Protein AF-A0A179F0E4-F1 (afdb_monomer_lite)

Radius of gyration: 24.93 Å; chains: 1; bounding box: 58×52×78 Å

Structure (mmCIF, N/CA/C/O backbone):
data_AF-A0A179F0E4-F1
#
_entry.id   AF-A0A179F0E4-F1
#
loop_
_atom_site.group_PDB
_atom_site.id
_atom_site.type_symbol
_atom_site.label_atom_id
_atom_site.label_alt_id
_atom_site.label_comp_id
_atom_site.label_asym_id
_atom_site.label_entity_id
_atom_site.label_seq_id
_atom_site.pdbx_PDB_ins_code
_atom_site.Cartn_x
_atom_site.Cartn_y
_atom_site.Cartn_z
_atom_site.occupancy
_atom_site.B_iso_or_equiv
_atom_site.auth_seq_id
_atom_site.auth_comp_id
_atom_site.auth_asym_id
_atom_site.auth_atom_id
_atom_site.pdbx_PDB_model_num
ATOM 1 N N . MET A 1 1 ? 28.247 -13.395 -16.215 1.00 53.03 1 MET A N 1
ATOM 2 C CA . MET A 1 1 ? 28.031 -12.910 -17.596 1.00 53.03 1 MET A CA 1
ATOM 3 C C . MET A 1 1 ? 27.231 -13.988 -18.311 1.00 53.03 1 MET A C 1
ATOM 5 O O . MET A 1 1 ? 27.657 -15.135 -18.261 1.00 53.03 1 MET A O 1
ATOM 9 N N . PHE A 1 2 ? 26.038 -13.678 -18.819 1.00 62.47 2 PHE A N 1
ATOM 10 C CA . PHE A 1 2 ? 25.098 -14.686 -19.331 1.00 62.47 2 PHE A CA 1
ATOM 11 C C . PHE A 1 2 ? 25.670 -15.437 -20.545 1.00 62.47 2 PHE A C 1
ATOM 13 O O . PHE A 1 2 ? 26.379 -14.847 -21.359 1.00 62.47 2 PHE A O 1
ATOM 20 N N . SER A 1 3 ? 25.398 -16.742 -20.649 1.00 71.81 3 SER A N 1
ATOM 21 C CA . SER A 1 3 ? 25.855 -17.576 -21.765 1.00 71.81 3 SER A CA 1
ATOM 22 C C . SER A 1 3 ? 25.121 -17.222 -23.063 1.00 71.81 3 SER A C 1
ATOM 24 O O . SER A 1 3 ? 23.974 -16.777 -23.048 1.00 71.81 3 SER A O 1
ATOM 26 N N . SER A 1 4 ? 25.743 -17.502 -24.212 1.00 65.31 4 SER A N 1
ATOM 27 C CA . SER A 1 4 ? 25.150 -17.327 -25.553 1.00 65.31 4 SER A CA 1
ATOM 28 C C . SER A 1 4 ? 23.879 -18.159 -25.803 1.00 65.31 4 SER A C 1
ATOM 30 O O . SER A 1 4 ? 23.193 -17.978 -26.809 1.00 65.31 4 SER A O 1
ATOM 32 N N . SER A 1 5 ? 23.552 -19.069 -24.885 1.00 71.19 5 SER A N 1
ATOM 33 C CA . SER A 1 5 ? 22.352 -19.901 -24.879 1.00 71.19 5 SER A CA 1
ATOM 34 C C . SER A 1 5 ? 21.179 -19.302 -24.097 1.00 71.19 5 SER A C 1
ATOM 36 O O . SER A 1 5 ? 20.129 -19.940 -24.035 1.00 71.19 5 SER A O 1
ATOM 38 N N . PHE A 1 6 ? 21.318 -18.108 -23.509 1.00 76.69 6 PHE A N 1
ATOM 39 C CA . PHE A 1 6 ? 20.242 -17.464 -22.757 1.00 76.69 6 PHE A CA 1
ATOM 40 C C . PHE A 1 6 ? 19.082 -17.092 -23.697 1.00 76.69 6 PHE A C 1
ATOM 42 O O . PHE A 1 6 ? 19.147 -16.134 -24.468 1.00 76.69 6 PHE A O 1
ATOM 49 N N . VAL A 1 7 ? 18.039 -17.924 -23.680 1.00 69.88 7 VAL A N 1
ATOM 50 C CA . VAL A 1 7 ? 16.895 -17.865 -24.603 1.00 69.88 7 VAL A CA 1
ATOM 51 C C . VAL A 1 7 ? 16.162 -16.531 -24.488 1.00 69.88 7 VAL A C 1
ATOM 53 O O . VAL A 1 7 ? 15.863 -15.914 -25.507 1.00 69.88 7 VAL A O 1
ATOM 56 N N . GLU A 1 8 ? 15.960 -16.058 -23.262 1.00 66.88 8 GLU A N 1
ATOM 57 C CA . GLU A 1 8 ? 15.261 -14.808 -22.967 1.00 66.88 8 GLU A CA 1
ATOM 58 C C . GLU A 1 8 ? 16.031 -13.590 -23.501 1.00 66.88 8 GLU A C 1
ATOM 60 O O . GLU A 1 8 ? 15.468 -12.767 -24.215 1.00 66.88 8 GLU A O 1
ATOM 65 N N . GLY A 1 9 ? 17.356 -13.539 -23.319 1.00 64.88 9 GLY A N 1
ATOM 66 C CA . GLY A 1 9 ? 18.194 -12.473 -23.887 1.00 64.88 9 GLY A CA 1
ATOM 67 C C . GLY A 1 9 ? 18.219 -12.444 -25.419 1.00 64.88 9 GLY A C 1
ATOM 68 O O . GLY A 1 9 ? 18.391 -11.377 -26.006 1.00 64.88 9 GLY A O 1
ATOM 69 N N . ARG A 1 10 ? 18.007 -13.588 -26.086 1.00 65.94 10 ARG A N 1
ATOM 70 C CA . ARG A 1 10 ? 17.861 -13.638 -27.552 1.00 65.94 10 ARG A CA 1
ATOM 71 C C . ARG A 1 10 ? 16.488 -13.168 -28.015 1.00 65.94 10 ARG A C 1
ATOM 73 O O . ARG A 1 10 ? 16.413 -12.515 -29.047 1.00 65.94 10 ARG A O 1
ATOM 80 N N . ALA A 1 11 ? 15.428 -13.440 -27.254 1.00 64.38 11 ALA A N 1
ATOM 81 C CA . ALA A 1 11 ? 14.092 -12.941 -27.572 1.00 64.38 11 ALA A CA 1
ATOM 82 C C . ALA A 1 11 ? 14.041 -11.401 -27.588 1.00 64.38 11 ALA A C 1
ATOM 84 O O . ALA A 1 11 ? 13.392 -10.836 -28.461 1.00 64.38 11 ALA A O 1
ATOM 85 N N . VAL A 1 12 ? 14.804 -10.736 -26.709 1.00 63.03 12 VAL A N 1
ATOM 86 C CA . VAL A 1 12 ? 14.961 -9.263 -26.671 1.00 63.03 12 VAL A CA 1
ATOM 87 C C . VAL A 1 12 ? 15.837 -8.719 -27.815 1.00 63.03 12 VAL A C 1
ATOM 89 O O . VAL A 1 12 ? 15.758 -7.543 -28.170 1.00 63.03 12 VAL A O 1
ATOM 92 N N . ALA A 1 13 ? 16.697 -9.557 -28.399 1.00 62.59 13 ALA A N 1
ATOM 93 C CA . ALA A 1 13 ? 17.579 -9.182 -29.506 1.00 62.59 13 ALA A CA 1
ATOM 94 C C . ALA A 1 13 ? 16.939 -9.381 -30.892 1.00 62.59 13 ALA A C 1
ATOM 96 O O . ALA A 1 13 ? 17.498 -8.920 -31.889 1.00 62.59 13 ALA A O 1
ATOM 97 N N . ASN A 1 14 ? 15.797 -10.071 -30.964 1.00 65.62 14 ASN A N 1
ATOM 98 C CA . ASN A 1 14 ? 15.135 -10.368 -32.224 1.00 65.62 14 ASN A CA 1
ATOM 99 C C . ASN A 1 14 ? 14.444 -9.122 -32.784 1.00 65.62 14 ASN A C 1
ATOM 101 O O . ASN A 1 14 ? 13.762 -8.382 -32.074 1.00 65.62 14 ASN A O 1
ATOM 105 N N . LYS A 1 15 ? 14.640 -8.906 -34.082 1.00 67.56 15 LYS A N 1
ATOM 106 C CA . LYS A 1 15 ? 13.884 -7.930 -34.858 1.00 67.56 15 LYS A CA 1
ATOM 107 C C . LYS A 1 15 ? 12.597 -8.579 -35.369 1.00 67.56 15 LYS A C 1
ATOM 109 O O . LYS A 1 15 ? 12.579 -9.796 -35.558 1.00 67.56 15 LYS A O 1
ATOM 114 N N . ASP A 1 16 ? 11.536 -7.804 -35.529 1.00 72.19 16 ASP A N 1
ATOM 115 C CA . ASP A 1 16 ? 10.331 -8.257 -36.222 1.00 72.19 16 ASP A CA 1
ATOM 116 C C . ASP A 1 16 ? 10.569 -8.384 -37.740 1.00 72.19 16 ASP A C 1
ATOM 118 O O . ASP A 1 16 ? 11.682 -8.181 -38.237 1.00 72.19 16 ASP A O 1
ATOM 122 N N . GLU A 1 17 ? 9.531 -8.795 -38.472 1.00 70.06 17 GLU A N 1
ATOM 123 C CA . GLU A 1 17 ? 9.583 -9.022 -39.924 1.00 70.06 17 GLU A CA 1
ATOM 124 C C . GLU A 1 17 ? 9.906 -7.740 -40.716 1.00 70.06 17 GLU A C 1
ATOM 126 O O . GLU A 1 17 ? 10.468 -7.829 -41.809 1.00 70.06 17 GLU A O 1
ATOM 131 N N . ASP A 1 18 ? 9.652 -6.568 -40.125 1.00 76.69 18 ASP A N 1
ATOM 132 C CA . ASP A 1 18 ? 9.929 -5.243 -40.689 1.00 76.69 18 ASP A CA 1
ATOM 133 C C . ASP A 1 18 ? 11.327 -4.709 -40.306 1.00 76.69 18 ASP A C 1
ATOM 135 O O . ASP A 1 18 ? 11.784 -3.681 -40.814 1.00 76.69 18 ASP A O 1
ATOM 139 N N . GLY A 1 19 ? 12.072 -5.441 -39.467 1.00 70.94 19 GLY A N 1
ATOM 140 C CA . GLY A 1 19 ? 13.426 -5.090 -39.037 1.00 70.94 19 GLY A CA 1
ATOM 141 C C . GLY A 1 19 ? 13.490 -4.184 -37.803 1.00 70.94 19 GLY A C 1
ATOM 142 O O . GLY A 1 19 ? 14.601 -3.773 -37.418 1.00 70.94 19 GLY A O 1
ATOM 143 N N . ASP A 1 20 ? 12.348 -3.926 -37.168 1.00 73.50 20 ASP A N 1
ATOM 144 C CA . ASP A 1 20 ? 12.202 -3.153 -35.944 1.00 73.50 20 ASP A CA 1
ATOM 145 C C . ASP A 1 20 ? 12.443 -4.011 -34.703 1.00 73.50 20 ASP A C 1
ATOM 147 O O . ASP A 1 20 ? 12.408 -5.241 -34.711 1.00 73.50 20 ASP A O 1
ATOM 151 N N . ARG A 1 21 ? 12.819 -3.354 -33.604 1.00 67.12 21 ARG A N 1
ATOM 152 C CA . ARG A 1 21 ? 13.198 -4.043 -32.369 1.00 67.12 21 ARG A CA 1
ATOM 153 C C . ARG A 1 21 ? 11.939 -4.609 -31.713 1.00 67.12 21 ARG A C 1
ATOM 155 O O . ARG A 1 21 ? 11.106 -3.840 -31.242 1.00 67.12 21 ARG A O 1
ATOM 162 N N . LYS A 1 22 ? 11.832 -5.936 -31.604 1.00 70.62 22 LYS A N 1
ATOM 163 C CA . LYS A 1 22 ? 10.725 -6.555 -30.876 1.00 70.62 22 LYS A CA 1
ATOM 164 C C . LYS A 1 22 ? 10.916 -6.320 -29.379 1.00 70.62 22 LYS A C 1
ATOM 166 O O . LYS A 1 22 ? 11.842 -6.856 -28.770 1.00 70.62 22 LYS A O 1
ATOM 171 N N . TYR A 1 23 ? 10.056 -5.500 -28.784 1.00 71.12 23 TYR A N 1
ATOM 172 C CA . TYR A 1 23 ? 10.041 -5.318 -27.338 1.00 71.12 23 TYR A CA 1
ATOM 173 C C . TYR A 1 23 ? 9.451 -6.574 -26.685 1.00 71.12 23 TYR A C 1
ATOM 175 O O . TYR A 1 23 ? 8.405 -7.051 -27.131 1.00 71.12 23 TYR A O 1
ATOM 183 N N . PRO A 1 24 ? 10.109 -7.152 -25.667 1.00 73.44 24 PRO A N 1
ATOM 184 C CA . PRO A 1 24 ? 9.507 -8.228 -24.898 1.00 73.44 24 PRO A CA 1
ATOM 185 C C . PRO A 1 24 ? 8.256 -7.691 -24.199 1.00 73.44 24 PRO A C 1
ATOM 187 O O . PRO A 1 24 ? 8.328 -6.732 -23.433 1.00 73.44 24 PRO A O 1
ATOM 190 N N . GLU A 1 25 ? 7.115 -8.309 -24.477 1.00 79.88 25 GLU A N 1
ATOM 191 C CA . GLU A 1 25 ? 5.863 -8.018 -23.793 1.00 79.88 25 GLU A CA 1
ATOM 192 C C . GLU A 1 25 ? 5.696 -9.013 -22.646 1.00 79.88 25 GLU A C 1
ATOM 194 O O . GLU A 1 25 ? 5.729 -10.229 -22.850 1.00 79.88 25 GLU A O 1
ATOM 199 N N . VAL A 1 26 ? 5.554 -8.492 -21.429 1.00 82.81 26 VAL A N 1
ATOM 200 C CA . VAL A 1 26 ? 5.259 -9.287 -20.237 1.00 82.81 26 VAL A CA 1
ATOM 201 C C . VAL A 1 26 ? 3.844 -8.944 -19.814 1.00 82.81 26 VAL A C 1
ATOM 203 O O . VAL A 1 26 ? 3.559 -7.807 -19.447 1.00 82.81 26 VAL A O 1
ATOM 206 N N . SER A 1 27 ? 2.954 -9.928 -19.894 1.00 86.50 27 SER A N 1
ATOM 207 C CA . SER A 1 27 ? 1.560 -9.755 -19.510 1.00 86.50 27 SER A CA 1
ATOM 208 C C . SER A 1 27 ? 1.372 -10.068 -18.028 1.00 86.50 27 SER A C 1
ATOM 210 O O . SER A 1 27 ? 1.731 -11.155 -17.575 1.00 86.50 27 SER A O 1
ATOM 212 N N . LEU A 1 28 ? 0.806 -9.117 -17.287 1.00 87.31 28 LEU A N 1
ATOM 213 C CA . LEU A 1 28 ? 0.571 -9.204 -15.847 1.00 87.31 28 LEU A CA 1
ATOM 214 C C . LEU A 1 28 ? -0.940 -9.239 -15.575 1.00 87.31 28 LEU A C 1
ATOM 216 O O . LEU A 1 28 ? -1.546 -8.239 -15.216 1.00 87.31 28 LEU A O 1
ATOM 220 N N . GLN A 1 29 ? -1.563 -10.393 -15.820 1.00 86.50 29 GLN A N 1
ATOM 221 C CA . GLN A 1 29 ? -3.030 -10.551 -15.829 1.00 86.50 29 GLN A CA 1
ATOM 222 C C . GLN A 1 29 ? -3.703 -10.342 -14.464 1.00 86.50 29 GLN A C 1
ATOM 224 O O . GLN A 1 29 ? -4.897 -10.079 -14.402 1.00 86.50 29 GLN A O 1
ATOM 229 N N . GLU A 1 30 ? -2.947 -10.497 -13.381 1.00 87.69 30 GLU A N 1
ATOM 230 C CA . GLU A 1 30 ? -3.449 -10.429 -12.004 1.00 87.69 30 GLU A CA 1
ATOM 231 C C . GLU A 1 30 ? -3.163 -9.079 -11.339 1.00 87.69 30 GLU A C 1
ATOM 233 O O . GLU A 1 30 ? -3.471 -8.907 -10.161 1.00 87.69 30 GLU A O 1
ATOM 238 N N . ASP A 1 31 ? -2.509 -8.155 -12.048 1.00 93.62 31 ASP A N 1
ATOM 239 C CA . ASP A 1 31 ? -2.122 -6.878 -11.470 1.00 93.62 31 ASP A CA 1
ATOM 240 C C . ASP A 1 31 ? -3.131 -5.778 -11.751 1.00 93.62 31 ASP A C 1
ATOM 242 O O . ASP A 1 31 ? -3.666 -5.672 -12.857 1.00 93.62 31 ASP A O 1
ATOM 246 N N . ASP A 1 32 ? -3.326 -4.912 -10.759 1.00 95.44 32 ASP A N 1
ATOM 247 C CA . ASP A 1 32 ? -4.070 -3.684 -10.957 1.00 95.44 32 ASP A CA 1
ATOM 248 C C . ASP A 1 32 ? -3.239 -2.702 -11.814 1.00 95.44 32 ASP A C 1
ATOM 250 O O . ASP A 1 32 ? -2.111 -2.342 -11.442 1.00 95.44 32 ASP A O 1
ATOM 254 N N . PRO A 1 33 ? -3.752 -2.271 -12.982 1.00 94.81 33 PRO A N 1
ATOM 255 C CA . PRO A 1 33 ? -2.992 -1.434 -13.902 1.00 94.81 33 PRO A CA 1
ATOM 256 C C . PRO A 1 33 ? -2.696 -0.044 -13.328 1.00 94.81 33 PRO A C 1
ATOM 258 O O . PRO A 1 33 ? -1.631 0.507 -13.613 1.00 94.81 33 PRO A O 1
ATOM 261 N N . GLU A 1 34 ? -3.591 0.514 -12.508 1.00 95.50 34 GLU A N 1
ATOM 262 C CA . GLU A 1 34 ? -3.418 1.840 -11.908 1.00 95.50 34 GLU A CA 1
ATOM 263 C C . GLU A 1 34 ? -2.342 1.803 -10.816 1.00 95.50 34 GLU A C 1
ATOM 265 O O . GLU A 1 34 ? -1.428 2.633 -10.799 1.00 95.50 34 GLU A O 1
ATOM 270 N N . ALA A 1 35 ? -2.362 0.786 -9.956 1.00 95.62 35 ALA A N 1
ATOM 271 C CA . ALA A 1 35 ? -1.330 0.583 -8.950 1.00 95.62 35 ALA A CA 1
ATOM 272 C C . ALA A 1 35 ? 0.048 0.352 -9.581 1.00 95.62 35 ALA A C 1
ATOM 274 O O . ALA A 1 35 ? 1.042 0.937 -9.135 1.00 95.62 35 ALA A O 1
ATOM 275 N N . MET A 1 36 ? 0.123 -0.446 -10.650 1.00 96.06 36 MET A N 1
ATOM 276 C CA . MET A 1 36 ? 1.373 -0.653 -11.382 1.00 96.06 36 MET A CA 1
ATOM 277 C C . MET A 1 36 ? 1.864 0.629 -12.060 1.00 96.06 36 MET A C 1
ATOM 279 O O . MET A 1 36 ? 3.067 0.903 -12.030 1.00 96.06 36 MET A O 1
ATOM 283 N N . GLU A 1 37 ? 0.970 1.457 -12.604 1.00 95.31 37 GLU A N 1
ATOM 284 C CA . GLU A 1 37 ? 1.332 2.774 -13.131 1.00 95.31 37 GLU A CA 1
ATOM 285 C C . GLU A 1 37 ? 1.920 3.675 -12.037 1.00 95.31 37 GLU A C 1
ATOM 287 O O . GLU A 1 37 ? 2.969 4.291 -12.256 1.00 95.31 37 GLU A O 1
ATOM 292 N N . ILE A 1 38 ? 1.315 3.715 -10.846 1.00 95.44 38 ILE A N 1
ATOM 293 C CA . ILE A 1 38 ? 1.816 4.482 -9.697 1.00 95.44 38 ILE A CA 1
ATOM 294 C C . ILE A 1 38 ? 3.209 3.990 -9.291 1.00 95.44 38 ILE A C 1
ATOM 296 O O . ILE A 1 38 ? 4.143 4.792 -9.198 1.00 95.44 38 ILE A O 1
ATOM 300 N N . ILE A 1 39 ? 3.373 2.679 -9.087 1.00 95.62 39 ILE A N 1
ATOM 301 C CA . ILE A 1 39 ? 4.645 2.069 -8.675 1.00 95.62 39 ILE A CA 1
ATOM 302 C C . ILE A 1 39 ? 5.736 2.390 -9.695 1.00 95.62 39 ILE A C 1
ATOM 304 O O . ILE A 1 39 ? 6.784 2.933 -9.337 1.00 95.62 39 ILE A O 1
ATOM 308 N N . LEU A 1 40 ? 5.491 2.110 -10.976 1.00 95.19 40 LEU A N 1
ATOM 309 C CA . LEU A 1 40 ? 6.463 2.361 -12.036 1.00 95.19 40 LEU A CA 1
ATOM 310 C C . LEU A 1 40 ? 6.763 3.853 -12.180 1.00 95.19 40 LEU A C 1
ATOM 312 O O . LEU A 1 40 ? 7.920 4.220 -12.387 1.00 95.19 40 LEU A O 1
ATOM 316 N N . SER A 1 41 ? 5.765 4.719 -12.021 1.00 95.06 41 SER A N 1
ATOM 317 C CA . SER A 1 41 ? 5.957 6.168 -12.045 1.00 95.06 41 SER A CA 1
ATOM 318 C C . SER A 1 41 ? 6.868 6.637 -10.913 1.00 95.06 41 SER A C 1
ATOM 320 O O . SER A 1 41 ? 7.795 7.409 -11.162 1.00 95.06 41 SER A O 1
ATOM 322 N N . ILE A 1 42 ? 6.662 6.148 -9.687 1.00 93.50 42 ILE A N 1
ATOM 323 C CA . ILE A 1 42 ? 7.513 6.482 -8.538 1.00 93.50 42 ILE A CA 1
ATOM 324 C C . ILE A 1 42 ? 8.943 5.986 -8.773 1.00 93.50 42 ILE A C 1
ATOM 326 O O . ILE A 1 42 ? 9.886 6.759 -8.605 1.00 93.50 42 ILE A O 1
ATOM 330 N N . LEU A 1 43 ? 9.109 4.736 -9.221 1.00 94.00 43 LEU A N 1
ATOM 331 C CA . LEU A 1 43 ? 10.423 4.139 -9.491 1.00 94.00 43 LEU A CA 1
ATOM 332 C C . LEU A 1 43 ? 11.201 4.882 -10.589 1.00 94.00 43 LEU A C 1
ATOM 334 O O . LEU A 1 43 ? 12.426 4.967 -10.524 1.00 94.00 43 LEU A O 1
ATOM 338 N N . HIS A 1 44 ? 10.503 5.456 -11.570 1.00 94.19 44 HIS A N 1
ATOM 339 C CA . HIS A 1 44 ? 11.101 6.258 -12.642 1.00 94.19 44 HIS A CA 1
ATOM 340 C C . HIS A 1 44 ? 11.115 7.768 -12.349 1.00 94.19 44 HIS A C 1
ATOM 342 O O . HIS A 1 44 ? 11.380 8.557 -13.256 1.00 94.19 44 HIS A O 1
ATOM 348 N N . TYR A 1 45 ? 10.832 8.196 -11.112 1.00 90.19 45 TYR A N 1
ATOM 349 C CA . TYR A 1 45 ? 10.781 9.609 -10.703 1.00 90.19 45 TYR A CA 1
ATOM 350 C C . TYR A 1 45 ? 9.7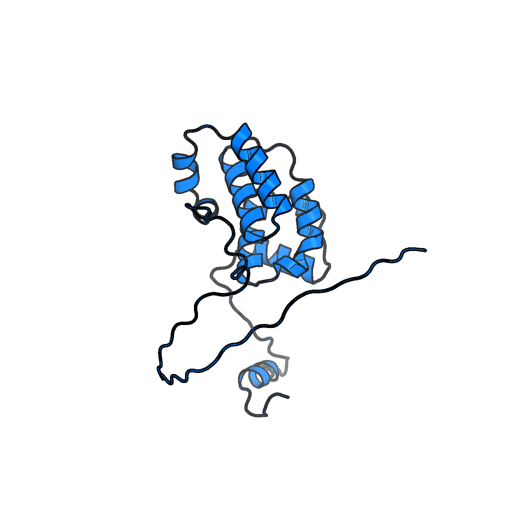86 10.479 -11.498 1.00 90.19 45 TYR A C 1
ATOM 352 O O . TYR A 1 45 ? 9.924 11.701 -11.571 1.00 90.19 45 TYR A O 1
ATOM 360 N N . ARG A 1 46 ? 8.743 9.872 -12.068 1.00 91.12 46 ARG A N 1
ATOM 361 C CA . ARG A 1 46 ? 7.654 10.544 -12.792 1.00 91.12 46 ARG A CA 1
ATOM 362 C C . ARG A 1 46 ? 6.481 10.823 -11.856 1.00 91.12 46 ARG A C 1
ATOM 364 O O . ARG A 1 46 ? 5.394 10.280 -12.016 1.00 91.12 46 ARG A O 1
ATOM 371 N N . PHE A 1 47 ? 6.713 11.651 -10.843 1.00 81.25 47 PHE A N 1
ATOM 372 C CA . PHE A 1 47 ? 5.690 11.950 -9.843 1.00 81.25 47 PHE A CA 1
ATOM 373 C C . PHE A 1 47 ? 4.538 12.779 -10.407 1.00 81.25 47 PHE A C 1
ATOM 375 O O . PHE A 1 47 ? 4.765 13.847 -10.973 1.00 81.25 47 PHE A O 1
ATOM 382 N N . LEU A 1 48 ? 3.308 12.322 -10.167 1.00 85.00 48 LEU A N 1
ATOM 383 C CA . LEU A 1 48 ? 2.098 13.110 -10.370 1.00 85.00 48 LEU A CA 1
ATOM 384 C C . LEU A 1 48 ? 1.571 13.619 -9.026 1.00 85.00 48 LEU A C 1
ATOM 386 O O . LEU A 1 48 ? 1.658 12.936 -8.002 1.00 85.00 48 LEU A O 1
ATOM 390 N N . ASP A 1 49 ? 0.987 14.817 -9.030 1.00 84.00 49 ASP A N 1
ATOM 391 C CA . ASP A 1 49 ? 0.371 15.394 -7.830 1.00 84.00 49 ASP A CA 1
ATOM 392 C C . ASP A 1 49 ? -0.836 14.579 -7.346 1.00 84.00 49 ASP A C 1
ATOM 394 O O . ASP A 1 49 ? -1.103 14.532 -6.144 1.00 84.00 49 ASP A O 1
ATOM 398 N N . SER A 1 50 ? -1.523 13.874 -8.252 1.00 84.25 50 SER A N 1
ATOM 399 C CA . SER A 1 50 ? -2.609 12.942 -7.921 1.00 84.25 50 SER A CA 1
ATOM 400 C C . SER A 1 50 ? -2.151 11.836 -6.967 1.00 84.25 50 SER A C 1
ATOM 402 O O . SER A 1 50 ? -2.868 11.497 -6.029 1.00 84.25 50 SER A O 1
ATOM 404 N N . TYR A 1 51 ? -0.910 11.358 -7.098 1.00 86.44 51 TYR A N 1
ATOM 405 C CA . TYR A 1 51 ? -0.353 10.321 -6.222 1.00 86.44 51 TYR A CA 1
ATOM 406 C C . TYR A 1 51 ? -0.134 10.802 -4.785 1.00 86.44 51 TYR A C 1
ATOM 408 O O . TYR A 1 51 ? 0.164 10.000 -3.900 1.00 86.44 51 TYR A O 1
ATOM 416 N N . GLN A 1 52 ? -0.267 12.108 -4.527 1.00 80.88 52 GLN A N 1
ATOM 417 C CA . GLN A 1 52 ? -0.252 12.672 -3.178 1.00 80.88 52 GLN A CA 1
ATOM 418 C C . GLN A 1 52 ? -1.610 12.593 -2.477 1.00 80.88 52 GLN A C 1
ATOM 420 O O . GLN A 1 52 ? -1.671 12.912 -1.290 1.00 80.88 52 GLN A O 1
ATOM 425 N N . ARG A 1 53 ? -2.675 12.183 -3.176 1.00 84.75 53 ARG A N 1
ATOM 426 C CA . ARG A 1 53 ? -4.062 12.153 -2.689 1.00 84.75 53 ARG A CA 1
ATOM 427 C C . ARG A 1 53 ? -4.766 10.837 -3.032 1.00 84.75 53 ARG A C 1
ATOM 429 O O . ARG A 1 53 ? -5.934 10.851 -3.382 1.00 84.75 53 ARG A O 1
ATOM 436 N N . LEU A 1 54 ? -4.052 9.713 -2.970 1.00 89.38 54 LEU A N 1
ATOM 437 C CA . LEU A 1 54 ? -4.702 8.411 -3.140 1.00 89.38 54 LEU A CA 1
ATOM 438 C C . LEU A 1 54 ? -5.702 8.159 -2.007 1.00 89.38 54 LEU A C 1
ATOM 440 O O . LEU A 1 54 ? -5.423 8.466 -0.842 1.00 89.38 54 LEU A O 1
ATOM 444 N N . GLU A 1 55 ? -6.817 7.544 -2.355 1.00 91.38 55 GLU A N 1
ATOM 445 C CA . GLU A 1 55 ? -7.751 7.010 -1.374 1.00 91.38 55 GLU A CA 1
ATOM 446 C C . GLU A 1 55 ? -7.122 5.821 -0.621 1.00 91.38 55 GLU A C 1
ATOM 448 O O . GLU A 1 55 ? -6.175 5.200 -1.130 1.00 91.38 55 GLU A O 1
ATOM 453 N N . PRO A 1 56 ? -7.605 5.488 0.591 1.00 92.31 56 PRO A N 1
ATOM 454 C CA . PRO A 1 56 ? -7.078 4.369 1.375 1.00 92.31 56 PRO A CA 1
ATOM 455 C C . PRO A 1 56 ? -7.081 3.036 0.619 1.00 92.31 56 PRO A C 1
ATOM 457 O O . PRO A 1 56 ? -6.132 2.264 0.747 1.00 92.31 56 PRO A O 1
ATOM 460 N N . GLU A 1 57 ? -8.094 2.801 -0.217 1.00 94.38 57 GLU A N 1
ATOM 461 C CA . GLU A 1 57 ? -8.208 1.601 -1.050 1.00 94.38 57 GLU A CA 1
ATOM 462 C C . GLU A 1 57 ? -7.045 1.488 -2.039 1.00 94.38 57 GLU A C 1
ATOM 464 O O . GLU A 1 57 ? -6.279 0.526 -1.996 1.00 94.38 57 GLU A O 1
ATOM 469 N N . MET A 1 58 ? -6.831 2.522 -2.857 1.00 95.19 58 MET A N 1
ATOM 470 C CA . MET A 1 58 ? -5.731 2.546 -3.822 1.00 95.19 58 MET A CA 1
ATOM 471 C C . MET A 1 58 ? -4.361 2.490 -3.130 1.00 95.19 58 MET A C 1
ATOM 473 O O . MET A 1 58 ? -3.428 1.866 -3.633 1.00 95.19 58 MET A O 1
ATOM 477 N N . LEU A 1 59 ? -4.216 3.087 -1.941 1.00 94.94 59 LEU A N 1
ATOM 478 C CA . LEU A 1 59 ? -2.985 2.960 -1.156 1.00 94.94 59 LEU A CA 1
ATOM 479 C C . LEU A 1 59 ? -2.716 1.504 -0.735 1.00 94.94 59 LEU A C 1
ATOM 481 O O . LEU A 1 59 ? -1.562 1.073 -0.777 1.00 94.94 59 LEU A O 1
ATOM 485 N N . ALA A 1 60 ? -3.751 0.754 -0.349 1.00 95.75 60 ALA A N 1
ATOM 486 C CA . ALA A 1 60 ? -3.634 -0.657 0.009 1.00 95.75 60 ALA A CA 1
ATOM 487 C C . ALA A 1 60 ? -3.330 -1.543 -1.208 1.00 95.75 60 ALA A C 1
ATOM 489 O O . ALA A 1 60 ? -2.483 -2.429 -1.110 1.00 95.75 60 ALA A O 1
ATOM 490 N N . ILE A 1 61 ? -3.931 -1.257 -2.367 1.00 96.75 61 ILE A N 1
ATOM 491 C CA . ILE A 1 61 ? -3.626 -1.952 -3.628 1.00 96.75 61 ILE A CA 1
ATOM 492 C C . ILE A 1 61 ? -2.165 -1.697 -4.041 1.00 96.75 61 ILE A C 1
ATOM 494 O O . ILE A 1 61 ? -1.430 -2.634 -4.356 1.00 96.75 61 ILE A O 1
ATOM 498 N N . VAL A 1 62 ? -1.679 -0.453 -3.949 1.00 96.56 62 VAL A N 1
ATOM 499 C CA . VAL A 1 62 ? -0.257 -0.144 -4.187 1.00 96.56 62 VAL A CA 1
ATOM 500 C C . VAL A 1 62 ? 0.648 -0.891 -3.204 1.00 96.56 62 VAL A C 1
ATOM 502 O O . VAL A 1 62 ? 1.695 -1.392 -3.610 1.00 96.56 62 VAL A O 1
ATOM 505 N N . ALA A 1 63 ? 0.261 -0.999 -1.931 1.00 96.50 63 ALA A N 1
ATOM 506 C CA . ALA A 1 63 ? 1.022 -1.766 -0.947 1.00 96.50 63 ALA A CA 1
ATOM 507 C C . ALA A 1 63 ? 1.090 -3.257 -1.300 1.00 96.50 63 ALA A C 1
ATOM 509 O O . ALA A 1 63 ? 2.169 -3.843 -1.233 1.00 96.50 63 ALA A O 1
ATOM 510 N N . LEU A 1 64 ? -0.023 -3.840 -1.749 1.00 96.62 64 LEU A N 1
ATOM 511 C CA . LEU A 1 64 ? -0.103 -5.229 -2.199 1.00 96.62 64 LEU A CA 1
ATOM 512 C C . LEU A 1 64 ? 0.849 -5.511 -3.366 1.00 96.62 64 LEU A C 1
ATOM 514 O O . LEU A 1 64 ? 1.660 -6.436 -3.295 1.00 96.62 64 LEU A O 1
ATOM 518 N N . HIS A 1 65 ? 0.803 -4.698 -4.425 1.00 96.69 65 HIS A N 1
ATOM 519 C CA . HIS A 1 65 ? 1.713 -4.876 -5.561 1.00 96.69 65 HIS A CA 1
ATOM 520 C C . HIS A 1 65 ? 3.164 -4.571 -5.180 1.00 96.69 65 HIS A C 1
ATOM 522 O O . HIS A 1 65 ? 4.084 -5.254 -5.631 1.00 96.69 65 HIS A O 1
ATOM 528 N N . SER A 1 66 ? 3.389 -3.586 -4.310 1.00 96.50 66 SER A N 1
ATOM 529 C CA . SER A 1 66 ? 4.729 -3.257 -3.835 1.00 96.50 66 SER A CA 1
ATOM 530 C C . SER A 1 66 ? 5.366 -4.402 -3.046 1.00 96.50 66 SER A C 1
ATOM 532 O O . SER A 1 66 ? 6.549 -4.696 -3.244 1.00 96.50 66 SER A O 1
ATOM 534 N N . ASP A 1 67 ? 4.586 -5.087 -2.207 1.00 95.69 67 ASP A N 1
ATOM 535 C CA . ASP A 1 67 ? 5.026 -6.276 -1.480 1.00 95.69 67 ASP A CA 1
ATOM 536 C C . ASP A 1 67 ? 5.281 -7.452 -2.440 1.00 95.69 67 ASP A C 1
ATOM 538 O O . ASP A 1 67 ? 6.379 -8.020 -2.443 1.00 95.69 67 ASP A O 1
ATOM 542 N N . LYS A 1 68 ? 4.342 -7.721 -3.365 1.00 94.81 68 LYS A N 1
ATOM 543 C CA . LYS A 1 68 ? 4.465 -8.752 -4.418 1.00 94.81 68 LYS A CA 1
ATOM 544 C C . LYS A 1 68 ? 5.768 -8.619 -5.211 1.00 94.81 68 LYS A C 1
ATOM 546 O O . LYS A 1 68 ? 6.478 -9.606 -5.414 1.00 94.81 68 LYS A O 1
ATOM 551 N N . TYR A 1 69 ? 6.108 -7.401 -5.632 1.00 94.81 69 TYR A N 1
ATOM 552 C CA . TYR A 1 69 ? 7.312 -7.103 -6.417 1.00 94.81 69 TYR A CA 1
ATOM 553 C C . TYR A 1 69 ? 8.530 -6.708 -5.573 1.00 94.81 69 TYR A C 1
ATOM 555 O O . TYR A 1 69 ? 9.595 -6.423 -6.125 1.00 94.81 69 TYR A O 1
ATOM 563 N N . ARG A 1 70 ? 8.404 -6.718 -4.240 1.00 94.25 70 ARG A N 1
ATOM 564 C CA . ARG A 1 70 ? 9.453 -6.356 -3.273 1.00 94.25 70 ARG A CA 1
ATOM 565 C C . ARG A 1 70 ? 10.074 -4.979 -3.515 1.00 94.25 70 ARG A C 1
ATOM 567 O O . ARG A 1 70 ? 11.277 -4.790 -3.317 1.00 94.25 70 ARG A O 1
ATOM 574 N N . CYS A 1 71 ? 9.269 -3.999 -3.916 1.00 95.19 71 CYS A N 1
ATOM 575 C CA . CYS A 1 71 ? 9.728 -2.626 -4.128 1.00 95.19 71 CYS A CA 1
ATOM 576 C C . CYS A 1 71 ? 9.447 -1.683 -2.942 1.00 95.19 71 CYS A C 1
ATOM 578 O O . CYS A 1 71 ? 9.773 -0.500 -3.033 1.00 95.19 71 CYS A O 1
ATOM 580 N N . ASN A 1 72 ? 8.981 -2.205 -1.796 1.00 94.50 72 ASN A N 1
ATOM 581 C CA . ASN A 1 72 ? 8.713 -1.444 -0.561 1.00 94.50 72 ASN A CA 1
ATOM 582 C C . ASN A 1 72 ? 9.852 -0.478 -0.189 1.00 94.50 72 ASN A C 1
ATOM 584 O O . ASN A 1 72 ? 9.622 0.711 0.031 1.00 94.50 72 ASN A O 1
ATOM 588 N N . ASN A 1 73 ? 11.099 -0.960 -0.198 1.00 92.69 73 ASN A N 1
ATOM 589 C CA . ASN A 1 73 ? 12.274 -0.148 0.142 1.00 92.69 73 ASN A CA 1
ATOM 590 C C . ASN A 1 73 ? 12.490 1.013 -0.839 1.00 92.69 73 ASN A C 1
ATOM 592 O O . ASN A 1 73 ? 12.855 2.116 -0.437 1.00 92.69 73 ASN A O 1
ATOM 596 N N . SER A 1 74 ? 12.254 0.781 -2.131 1.00 93.62 74 SER A N 1
ATOM 597 C CA . SER A 1 74 ? 12.381 1.813 -3.163 1.00 93.62 74 SER A CA 1
ATOM 598 C C . SER A 1 74 ? 11.260 2.849 -3.075 1.00 93.62 74 SER A C 1
ATOM 600 O O . SER A 1 74 ? 11.488 4.021 -3.369 1.00 93.62 74 SER A O 1
ATOM 602 N N . LEU A 1 75 ? 10.069 2.440 -2.631 1.00 93.62 75 LEU A N 1
ATOM 603 C CA . LEU A 1 75 ? 8.922 3.326 -2.439 1.00 93.62 75 LEU A CA 1
ATOM 604 C C . LEU A 1 75 ? 8.919 4.028 -1.072 1.00 93.62 75 LEU A C 1
ATOM 606 O O . LEU A 1 75 ? 8.147 4.968 -0.879 1.00 93.62 75 LEU A O 1
ATOM 610 N N . GLN A 1 76 ? 9.785 3.636 -0.132 1.00 92.38 76 GLN A N 1
ATOM 611 C CA . GLN A 1 76 ? 9.773 4.109 1.257 1.00 92.38 76 GLN A CA 1
ATOM 612 C C . GLN A 1 76 ? 9.703 5.642 1.415 1.00 92.38 76 GLN A C 1
ATOM 614 O O . GLN A 1 76 ? 8.894 6.107 2.225 1.00 92.38 76 GLN A O 1
ATOM 619 N N . PRO A 1 77 ? 10.448 6.471 0.649 1.00 90.56 77 PRO A N 1
ATOM 620 C CA . PRO A 1 77 ? 10.318 7.926 0.747 1.00 90.56 77 PRO A CA 1
ATOM 621 C C . PRO A 1 77 ? 8.903 8.430 0.426 1.00 90.56 77 PRO A C 1
ATOM 623 O O . PRO A 1 77 ? 8.397 9.336 1.093 1.00 90.56 77 PRO A O 1
ATOM 626 N N . TRP A 1 78 ? 8.246 7.831 -0.570 1.00 92.44 78 TRP A N 1
ATOM 627 C CA . TRP A 1 78 ? 6.865 8.151 -0.919 1.00 92.44 78 TRP A CA 1
ATOM 628 C C . TRP A 1 78 ? 5.884 7.631 0.129 1.00 92.44 78 TRP A C 1
ATOM 630 O O . TRP A 1 78 ? 5.016 8.393 0.553 1.00 92.44 78 TRP A O 1
ATOM 640 N N . ILE A 1 79 ? 6.059 6.392 0.600 1.00 91.75 79 ILE A N 1
ATOM 641 C CA . ILE A 1 79 ? 5.207 5.782 1.631 1.00 91.75 79 ILE A CA 1
ATOM 642 C C . ILE A 1 79 ? 5.217 6.640 2.900 1.00 91.75 79 ILE A C 1
ATOM 644 O O . ILE A 1 79 ? 4.158 7.001 3.409 1.00 91.75 79 ILE A O 1
ATOM 648 N N . ASN A 1 80 ? 6.400 7.060 3.361 1.00 90.94 80 ASN A N 1
ATOM 649 C CA . ASN A 1 80 ? 6.547 7.918 4.539 1.00 90.94 80 ASN A CA 1
ATOM 650 C C . ASN A 1 80 ? 5.782 9.236 4.398 1.00 90.94 80 ASN A C 1
ATOM 652 O O . ASN A 1 80 ? 5.105 9.673 5.332 1.00 90.94 80 ASN A O 1
ATOM 656 N N . LYS A 1 81 ? 5.854 9.866 3.222 1.00 89.19 81 LYS A N 1
ATOM 657 C CA . LYS A 1 81 ? 5.083 11.079 2.937 1.00 89.19 81 LYS A CA 1
ATOM 658 C C . LYS A 1 81 ? 3.583 10.782 2.872 1.00 89.19 81 LYS A C 1
ATOM 660 O O . LYS A 1 81 ? 2.783 11.595 3.325 1.00 89.19 81 LYS A O 1
ATOM 665 N N . ARG A 1 82 ? 3.178 9.647 2.303 1.00 87.56 82 ARG A N 1
ATOM 666 C CA . ARG A 1 82 ? 1.762 9.317 2.114 1.00 87.56 82 ARG A CA 1
ATOM 667 C C . ARG A 1 82 ? 1.060 8.932 3.394 1.00 87.56 82 ARG A C 1
ATOM 669 O O . ARG A 1 82 ? 0.071 9.573 3.714 1.00 87.56 82 ARG A O 1
ATOM 676 N N . VAL A 1 83 ? 1.585 7.983 4.161 1.00 84.19 83 VAL A N 1
ATOM 677 C CA . VAL A 1 83 ? 0.936 7.539 5.404 1.00 84.19 83 VAL A CA 1
ATOM 678 C C . VAL A 1 83 ? 0.750 8.706 6.378 1.00 84.19 83 VAL A C 1
ATOM 680 O O . VAL A 1 83 ? -0.308 8.850 6.978 1.00 84.19 83 VAL A O 1
ATOM 683 N N . THR A 1 84 ? 1.728 9.612 6.468 1.00 81.81 84 THR A N 1
ATOM 684 C CA . THR A 1 84 ? 1.642 10.801 7.338 1.00 81.81 84 THR A CA 1
ATOM 685 C C . THR A 1 84 ? 0.672 11.877 6.841 1.00 81.81 84 THR A C 1
ATOM 687 O O . THR A 1 84 ? 0.284 12.758 7.609 1.00 81.81 84 THR A O 1
ATOM 690 N N . THR A 1 85 ? 0.283 11.837 5.564 1.00 81.94 85 THR A N 1
ATOM 691 C CA . THR A 1 85 ? -0.660 12.792 4.962 1.00 81.94 85 THR A CA 1
ATOM 692 C C . THR A 1 85 ? -2.070 12.240 4.815 1.00 8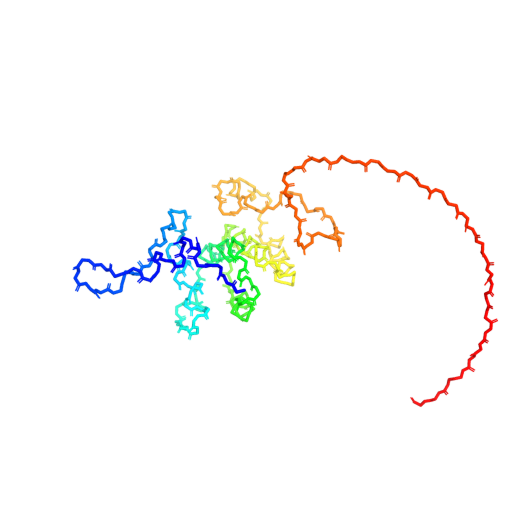1.94 85 THR A C 1
ATOM 694 O O . THR A 1 85 ? -2.966 13.021 4.496 1.00 81.94 85 THR A O 1
ATOM 697 N N . VAL A 1 86 ? -2.292 10.953 5.100 1.00 79.19 86 VAL A N 1
ATOM 698 C CA . VAL A 1 86 ? -3.638 10.402 5.272 1.00 79.19 86 VAL A CA 1
ATOM 699 C C . VAL A 1 86 ? -4.288 11.135 6.445 1.00 79.19 86 VAL A C 1
ATOM 701 O O . VAL A 1 86 ? -3.831 11.065 7.586 1.00 79.19 86 VAL A O 1
ATOM 704 N N . ARG A 1 87 ? -5.319 11.922 6.144 1.00 68.25 87 ARG A N 1
ATOM 705 C CA . ARG A 1 87 ? -6.055 12.726 7.119 1.00 68.25 87 ARG A CA 1
ATOM 706 C C . ARG A 1 87 ? -7.491 12.251 7.127 1.00 68.25 87 ARG A C 1
ATOM 708 O O . ARG A 1 87 ? -8.073 12.166 6.061 1.00 68.25 87 ARG A O 1
ATOM 715 N N . GLN A 1 88 ? -8.019 12.051 8.336 1.00 75.69 88 GLN A N 1
ATOM 716 C CA . GLN A 1 88 ? -9.439 11.811 8.608 1.00 75.69 88 GLN A CA 1
ATOM 717 C C . GLN A 1 88 ? -9.986 10.593 7.859 1.00 75.69 88 GLN A C 1
ATOM 719 O O . GLN A 1 88 ? -10.530 10.712 6.774 1.00 75.69 88 GLN A O 1
ATOM 724 N N . LEU A 1 89 ? -9.828 9.422 8.472 1.00 89.06 89 LEU A N 1
ATOM 725 C CA . LEU A 1 89 ? -10.574 8.235 8.069 1.00 89.06 89 LEU A CA 1
ATOM 726 C C . LEU A 1 89 ? -11.984 8.360 8.652 1.00 89.06 89 LEU A C 1
ATOM 728 O O . LEU A 1 89 ? -12.133 8.710 9.827 1.00 89.06 89 LEU A O 1
ATOM 732 N N . GLU A 1 90 ? -12.993 8.115 7.832 1.00 88.06 90 GLU A N 1
ATOM 733 C CA . GLU A 1 90 ? -14.404 8.285 8.175 1.00 88.06 90 GLU A CA 1
ATOM 734 C C . GLU A 1 90 ? -15.094 6.938 8.398 1.00 88.06 90 GLU A C 1
ATOM 736 O O . GLU A 1 90 ? -16.032 6.842 9.193 1.00 88.06 90 GLU A O 1
ATOM 741 N N . THR A 1 91 ? -14.611 5.889 7.732 1.00 92.88 91 THR A N 1
ATOM 742 C CA . THR A 1 91 ? -15.255 4.574 7.688 1.00 92.88 91 THR A CA 1
ATOM 743 C C . THR A 1 91 ? -14.394 3.478 8.310 1.00 92.88 91 THR A C 1
ATOM 745 O O . THR A 1 91 ? -13.171 3.581 8.420 1.00 92.88 91 THR A O 1
ATOM 748 N N . VAL A 1 92 ? -15.045 2.394 8.733 1.00 94.06 92 VAL A N 1
ATOM 749 C CA . VAL A 1 92 ? -14.385 1.229 9.343 1.00 94.06 92 VAL A CA 1
ATOM 750 C C . VAL A 1 92 ? 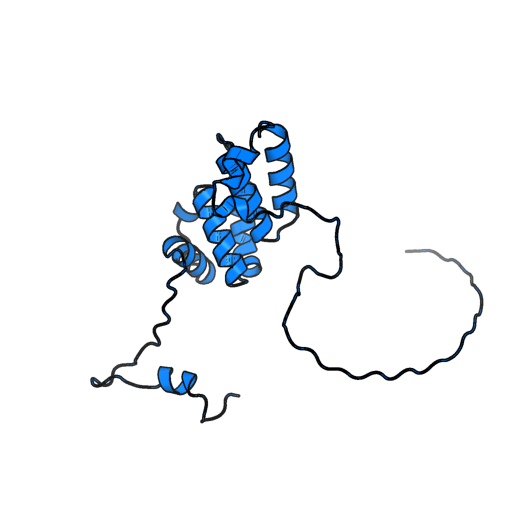-13.485 0.519 8.330 1.00 94.06 92 VAL A C 1
ATOM 752 O O . VAL A 1 92 ? -12.413 0.019 8.678 1.00 94.06 92 VAL A O 1
ATOM 755 N N . GLU A 1 93 ? -13.911 0.516 7.074 1.00 94.75 93 GLU A N 1
ATOM 756 C CA . GLU A 1 93 ? -13.222 0.001 5.902 1.00 94.75 93 GLU A CA 1
ATOM 757 C C . GLU A 1 93 ? -11.900 0.739 5.681 1.00 94.75 93 GLU A C 1
ATOM 759 O O . GLU A 1 93 ? -10.853 0.109 5.557 1.00 94.75 93 GLU A O 1
ATOM 764 N N . GLU A 1 94 ? -11.910 2.071 5.725 1.00 94.44 94 GLU A N 1
ATOM 765 C CA . GLU A 1 94 ? -10.710 2.891 5.539 1.00 94.44 94 GLU A CA 1
ATOM 766 C C . GLU A 1 94 ? -9.646 2.647 6.617 1.00 94.44 94 GLU A C 1
ATOM 768 O O . GLU A 1 94 ? -8.448 2.629 6.315 1.00 94.44 94 GLU A O 1
ATOM 773 N N . TYR A 1 95 ? -10.058 2.404 7.868 1.00 94.50 95 TYR A N 1
ATOM 774 C CA . TYR A 1 95 ? -9.131 1.974 8.921 1.00 94.50 95 TYR A CA 1
ATOM 775 C C . TYR A 1 95 ? -8.507 0.611 8.609 1.00 94.50 95 TYR A C 1
ATOM 777 O O . TYR A 1 95 ? -7.295 0.455 8.775 1.00 94.50 95 TYR A O 1
ATOM 785 N N . GLY A 1 96 ? -9.300 -0.353 8.136 1.00 94.69 96 GLY A N 1
ATOM 786 C CA . GLY A 1 96 ? -8.798 -1.670 7.739 1.00 94.69 96 GLY A CA 1
ATOM 787 C C . GLY A 1 96 ? -7.850 -1.594 6.541 1.00 94.69 96 GLY A C 1
ATOM 788 O O . GLY A 1 96 ? -6.780 -2.202 6.557 1.00 94.69 96 GLY A O 1
ATOM 789 N N . LEU A 1 97 ? -8.172 -0.775 5.540 1.00 95.62 97 LEU A N 1
ATOM 790 C CA . LEU A 1 97 ? -7.337 -0.541 4.360 1.00 95.62 97 LEU A CA 1
ATOM 791 C C . LEU A 1 97 ? -6.002 0.114 4.721 1.00 95.62 97 LEU A C 1
ATOM 793 O O . LEU A 1 97 ? -4.952 -0.361 4.288 1.00 95.62 97 LEU A O 1
ATOM 797 N N . LEU A 1 98 ? -6.003 1.153 5.564 1.00 94.62 98 LEU A N 1
ATOM 798 C CA . LEU A 1 98 ? -4.759 1.781 6.019 1.00 94.62 98 LEU A CA 1
ATOM 799 C C . LEU A 1 98 ? -3.903 0.805 6.839 1.00 94.62 98 LEU A C 1
ATOM 801 O O . LEU A 1 98 ? -2.680 0.754 6.674 1.00 94.62 98 LEU A O 1
ATOM 805 N N . LEU A 1 99 ? -4.531 0.022 7.718 1.00 94.50 99 LEU A N 1
ATOM 806 C CA . LEU A 1 99 ? -3.836 -0.987 8.511 1.00 94.50 99 LEU A CA 1
ATOM 807 C C . LEU A 1 99 ? -3.191 -2.049 7.607 1.00 94.50 99 LEU A C 1
ATOM 809 O O . LEU A 1 99 ? -2.018 -2.374 7.782 1.00 94.50 99 LEU A O 1
ATOM 813 N N . THR A 1 100 ? -3.915 -2.503 6.584 1.00 95.50 100 THR A N 1
ATOM 814 C CA . THR A 1 100 ? -3.412 -3.446 5.573 1.00 95.50 100 THR A CA 1
ATOM 815 C C . THR A 1 100 ? -2.253 -2.850 4.783 1.00 95.50 100 THR A C 1
ATOM 817 O O . THR A 1 100 ? -1.198 -3.470 4.668 1.00 95.50 100 THR A O 1
ATOM 820 N N . ALA A 1 101 ? -2.399 -1.616 4.297 1.00 95.50 101 ALA A N 1
ATOM 821 C CA . ALA A 1 101 ? -1.356 -0.943 3.534 1.00 95.50 101 ALA A CA 1
ATOM 822 C C . ALA A 1 101 ? -0.056 -0.826 4.342 1.00 95.50 101 ALA A C 1
ATOM 824 O O . ALA A 1 101 ? 1.025 -1.167 3.868 1.00 95.50 101 ALA A O 1
ATOM 825 N N . THR A 1 102 ? -0.156 -0.368 5.590 1.00 94.38 102 THR A N 1
ATOM 826 C CA . THR A 1 102 ? 1.012 -0.181 6.463 1.00 94.38 102 THR A CA 1
ATOM 827 C C . THR A 1 102 ? 1.665 -1.498 6.886 1.00 94.38 102 THR A C 1
ATOM 829 O O . THR A 1 102 ? 2.889 -1.535 7.019 1.00 94.38 102 THR A O 1
ATOM 832 N N . TYR A 1 103 ? 0.884 -2.576 7.024 1.00 95.12 103 TYR A N 1
ATOM 833 C CA . TYR A 1 103 ? 1.396 -3.933 7.215 1.00 95.12 103 TYR A CA 1
ATOM 834 C C . TYR A 1 103 ? 2.200 -4.409 5.998 1.00 95.12 103 TYR A C 1
ATOM 836 O O . TYR A 1 103 ? 3.364 -4.778 6.142 1.00 95.12 103 TYR A O 1
ATOM 844 N N . LEU A 1 104 ? 1.614 -4.324 4.799 1.00 95.50 104 LEU A N 1
ATOM 845 C CA . LEU A 1 104 ? 2.221 -4.789 3.545 1.00 95.50 104 LEU A CA 1
ATOM 846 C C . LEU A 1 104 ? 3.463 -3.984 3.149 1.00 95.50 104 LEU A C 1
ATOM 848 O O . LEU A 1 104 ? 4.432 -4.542 2.644 1.00 95.50 104 LEU A O 1
ATOM 852 N N . PHE A 1 105 ? 3.495 -2.681 3.436 1.00 94.56 105 PHE A N 1
ATOM 853 C CA . PHE A 1 105 ? 4.707 -1.884 3.238 1.00 94.56 105 PHE A CA 1
ATOM 854 C C . PHE A 1 105 ? 5.858 -2.287 4.172 1.00 94.56 105 PHE A C 1
ATOM 856 O O . PHE A 1 105 ? 7.009 -1.946 3.893 1.00 94.56 105 PHE A O 1
ATOM 863 N N . GLY A 1 106 ? 5.573 -2.995 5.270 1.00 91.88 106 GLY A N 1
ATOM 864 C CA . GLY A 1 106 ? 6.586 -3.487 6.199 1.00 91.88 106 GLY A CA 1
ATOM 865 C C . GLY A 1 106 ? 7.292 -2.381 6.984 1.00 91.88 106 GLY A C 1
ATOM 866 O O . GLY A 1 106 ? 8.472 -2.524 7.297 1.00 91.88 106 GLY A O 1
ATOM 867 N N . ILE A 1 107 ? 6.600 -1.272 7.284 1.00 89.19 107 ILE A N 1
ATOM 868 C CA . ILE A 1 107 ? 7.149 -0.150 8.066 1.00 89.19 107 ILE A CA 1
ATOM 869 C C . ILE A 1 107 ? 6.498 -0.145 9.460 1.00 89.19 107 ILE A C 1
ATOM 871 O O . ILE A 1 107 ? 5.353 0.309 9.593 1.00 89.19 107 ILE A O 1
ATOM 875 N N . PRO A 1 108 ? 7.194 -0.639 10.506 1.00 90.94 108 PRO A N 1
ATOM 876 C CA . PRO A 1 108 ? 6.603 -0.864 11.826 1.00 90.94 108 PRO A CA 1
ATOM 877 C C . PRO A 1 108 ? 5.989 0.384 12.463 1.00 90.94 108 PRO A C 1
ATOM 879 O O . PRO A 1 108 ? 4.936 0.300 13.092 1.00 90.94 108 PRO A O 1
ATOM 882 N N . GLU A 1 109 ? 6.611 1.549 12.282 1.00 91.69 109 GLU A N 1
ATOM 883 C CA . GLU A 1 109 ? 6.152 2.812 12.865 1.00 91.69 109 GLU A CA 1
ATOM 884 C C . GLU A 1 109 ? 4.780 3.218 12.314 1.00 91.69 109 GLU A C 1
ATOM 886 O O . GLU A 1 109 ? 3.900 3.662 13.055 1.00 91.69 109 GLU A O 1
ATOM 891 N N . HIS A 1 110 ? 4.575 3.017 11.011 1.00 92.56 110 HIS A N 1
ATOM 892 C CA . HIS A 1 110 ? 3.311 3.314 10.341 1.00 92.56 110 HIS A CA 1
ATOM 893 C C . HIS A 1 110 ? 2.226 2.321 10.728 1.00 92.56 110 HIS A C 1
ATOM 895 O O . HIS A 1 110 ? 1.097 2.729 10.998 1.00 92.56 110 HIS A O 1
ATOM 901 N N . PHE A 1 111 ? 2.574 1.036 10.818 1.00 93.06 111 PHE A N 1
ATOM 902 C CA . PHE A 1 111 ? 1.640 0.009 11.266 1.00 93.06 111 PHE A CA 1
ATOM 903 C C . PHE A 1 111 ? 1.186 0.253 12.707 1.00 93.06 111 PHE A C 1
ATOM 905 O O . PHE A 1 111 ? -0.007 0.187 13.009 1.00 93.06 111 PHE A O 1
ATOM 912 N N . GLN A 1 112 ? 2.110 0.622 13.598 1.00 92.56 112 GLN A N 1
ATOM 913 C CA . GLN A 1 112 ? 1.788 0.984 14.976 1.00 92.56 112 GLN A CA 1
ATOM 914 C C . GLN A 1 112 ? 0.845 2.195 15.034 1.00 92.56 112 GLN A C 1
ATOM 916 O O . GLN A 1 112 ? -0.147 2.174 15.767 1.00 92.56 112 GLN A O 1
ATOM 921 N N . PHE A 1 113 ? 1.123 3.239 14.249 1.00 91.19 113 PHE A N 1
ATOM 922 C CA . PHE A 1 113 ? 0.274 4.429 14.171 1.00 91.19 113 PHE A CA 1
ATOM 923 C C . PHE A 1 113 ? -1.144 4.105 13.670 1.00 91.19 113 PHE A C 1
ATOM 925 O O . PHE A 1 113 ? -2.132 4.528 14.284 1.00 91.19 113 PHE A O 1
ATOM 932 N N . ALA A 1 114 ? -1.251 3.328 12.588 1.00 91.75 114 ALA A N 1
ATOM 933 C CA . ALA A 1 114 ? -2.527 2.881 12.039 1.00 91.75 114 ALA A CA 1
ATOM 934 C C . ALA A 1 114 ? -3.298 2.020 13.052 1.00 91.75 114 ALA A C 1
ATOM 936 O O . ALA A 1 114 ? -4.480 2.264 13.285 1.00 91.75 114 ALA A O 1
ATOM 937 N 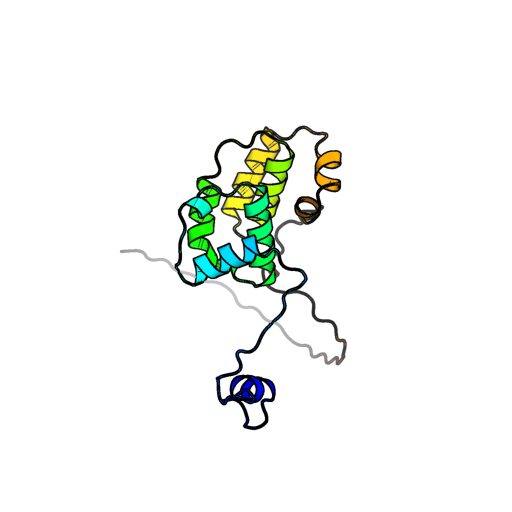N . SER A 1 115 ? -2.613 1.102 13.743 1.00 92.88 115 SER A N 1
ATOM 938 C CA . SER A 1 115 ? -3.207 0.236 14.772 1.00 92.88 115 SER A CA 1
ATOM 939 C C . SER A 1 115 ? -3.799 1.038 15.930 1.00 92.88 115 SER A C 1
ATOM 941 O O . SER A 1 115 ? -4.947 0.824 16.316 1.00 92.88 115 SER A O 1
ATOM 943 N N . ILE A 1 116 ? -3.047 2.007 16.470 1.00 92.56 116 ILE A N 1
ATOM 944 C CA . ILE A 1 116 ? -3.533 2.880 17.553 1.00 92.56 116 ILE A CA 1
ATOM 945 C C . ILE A 1 116 ? -4.776 3.652 17.103 1.00 92.56 116 ILE A C 1
ATOM 947 O O . ILE A 1 116 ? -5.714 3.830 17.883 1.00 92.56 116 ILE A O 1
ATOM 951 N N . SER A 1 117 ? -4.782 4.121 15.857 1.00 90.62 117 SER A N 1
ATOM 952 C CA . SER A 1 117 ? -5.907 4.863 15.295 1.00 90.62 117 SER A CA 1
ATOM 953 C C . SER A 1 117 ? -7.135 3.970 15.113 1.00 90.62 117 SER A C 1
ATOM 955 O O . SER A 1 117 ? -8.221 4.377 15.525 1.00 90.62 117 SER A O 1
ATOM 957 N N . ALA A 1 118 ? -6.961 2.752 14.593 1.00 92.12 118 ALA A N 1
ATOM 958 C CA . ALA A 1 118 ? -8.029 1.772 14.425 1.00 92.12 118 ALA A CA 1
ATOM 959 C C . ALA A 1 118 ? -8.658 1.385 15.773 1.00 92.12 118 ALA A C 1
ATOM 961 O O . ALA A 1 118 ? -9.861 1.540 15.942 1.00 92.12 118 ALA A O 1
ATOM 962 N N . ILE A 1 119 ? -7.854 1.020 16.781 1.00 92.12 119 ILE A N 1
ATOM 963 C CA . ILE A 1 119 ? -8.340 0.636 18.125 1.00 92.12 119 ILE A CA 1
ATOM 964 C C . ILE A 1 119 ? -9.237 1.713 18.760 1.00 92.12 119 ILE A C 1
ATOM 966 O O . ILE A 1 119 ? -10.134 1.400 19.539 1.00 92.12 119 ILE A O 1
ATOM 970 N N . ARG A 1 120 ? -8.990 2.993 18.461 1.00 92.06 120 ARG A N 1
ATOM 971 C CA . ARG A 1 120 ? -9.739 4.117 19.042 1.00 92.06 120 ARG A CA 1
ATOM 972 C C . ARG A 1 120 ? -11.080 4.394 18.368 1.00 92.06 120 ARG A C 1
ATOM 974 O O . ARG A 1 120 ? -11.956 4.940 19.033 1.00 92.06 120 ARG A O 1
ATOM 981 N N . HIS A 1 121 ? -11.214 4.097 17.078 1.00 92.19 121 HIS A N 1
ATOM 982 C CA . HIS A 1 121 ? -12.339 4.577 16.264 1.00 92.19 121 HIS A CA 1
ATOM 983 C C . HIS A 1 121 ? -13.159 3.452 15.631 1.00 92.19 121 HIS A C 1
ATOM 985 O O . HIS A 1 121 ? -14.317 3.668 15.283 1.00 92.19 121 HIS A O 1
ATOM 991 N N . VAL A 1 122 ? -12.590 2.255 15.503 1.00 92.19 122 VAL A N 1
ATOM 992 C CA . VAL A 1 122 ? -13.265 1.099 14.919 1.00 92.19 122 VAL A CA 1
ATOM 993 C C . VAL A 1 122 ? -14.188 0.462 15.973 1.00 92.19 122 VAL A C 1
ATOM 995 O O . VAL A 1 122 ? -13.736 0.159 17.081 1.00 92.19 122 VAL A O 1
ATOM 998 N N . PRO A 1 123 ? -15.488 0.269 15.678 1.00 91.44 123 PRO A N 1
ATOM 999 C CA . PRO A 1 123 ? -16.430 -0.362 16.598 1.00 91.44 123 PRO A CA 1
ATOM 1000 C C . PRO A 1 123 ? -16.115 -1.850 16.765 1.00 91.44 123 PRO A C 1
ATOM 1002 O O . PRO A 1 123 ? -15.534 -2.466 15.884 1.00 91.44 123 PRO A O 1
ATOM 1005 N N . GLN A 1 124 ? -16.570 -2.471 17.857 1.00 86.00 124 GLN A N 1
ATOM 1006 C CA . GLN A 1 124 ? -16.313 -3.898 18.127 1.00 86.00 124 GLN A CA 1
ATOM 1007 C C . GLN A 1 124 ? -16.893 -4.857 17.069 1.00 86.00 124 GLN A C 1
ATOM 1009 O O . GLN A 1 124 ? -16.413 -5.975 16.945 1.00 86.00 124 GLN A O 1
ATOM 1014 N N . SER A 1 125 ? -17.891 -4.431 16.293 1.00 88.75 125 SER A N 1
ATOM 1015 C CA . SER A 1 125 ? -18.538 -5.223 15.237 1.00 88.75 125 SER A CA 1
ATOM 1016 C C . SER A 1 125 ? -17.843 -5.123 13.869 1.00 88.75 125 SER A C 1
ATOM 1018 O O . SER A 1 125 ? -18.479 -5.338 12.842 1.00 88.75 125 SER A O 1
ATOM 1020 N N . PHE A 1 126 ? -16.564 -4.743 13.826 1.00 90.19 126 PHE A N 1
ATOM 1021 C CA . PHE A 1 126 ? -15.831 -4.513 12.575 1.00 90.19 126 PHE A CA 1
ATOM 1022 C C . PHE A 1 126 ? -15.548 -5.783 11.765 1.00 90.19 126 PHE A C 1
ATOM 1024 O O . PHE A 1 126 ? -15.341 -5.706 10.557 1.00 90.19 126 PHE A O 1
ATOM 1031 N N . GLU A 1 127 ? -15.532 -6.944 12.418 1.00 87.62 127 GLU A N 1
ATOM 1032 C CA . GLU A 1 127 ? -15.152 -8.223 11.811 1.00 87.62 127 GLU A CA 1
ATOM 1033 C C . GLU A 1 127 ? -16.053 -8.606 10.626 1.00 87.62 127 GLU A C 1
ATOM 1035 O O . GLU A 1 127 ? -15.565 -9.101 9.610 1.00 87.62 127 GLU A O 1
ATOM 1040 N N . GLU A 1 128 ? -17.355 -8.313 10.710 1.00 88.19 128 GLU A N 1
ATOM 1041 C CA . GLU A 1 128 ? -18.307 -8.568 9.622 1.00 88.19 128 GLU A CA 1
ATOM 1042 C C . GLU A 1 128 ? -17.950 -7.773 8.359 1.00 88.19 128 GLU A C 1
ATOM 1044 O O . GLU A 1 128 ? -18.020 -8.307 7.256 1.00 88.19 128 GLU A O 1
ATOM 1049 N N . VAL A 1 129 ? -17.500 -6.528 8.528 1.00 89.19 129 VAL A N 1
ATOM 1050 C CA . VAL A 1 129 ? -17.087 -5.647 7.429 1.00 89.19 129 VAL A CA 1
ATOM 1051 C C . VAL A 1 129 ? -15.740 -6.089 6.859 1.00 89.19 129 VAL A C 1
ATOM 1053 O O . VAL A 1 129 ? -15.577 -6.223 5.650 1.00 89.19 129 VAL A O 1
ATOM 1056 N N . TRP A 1 130 ? -14.758 -6.338 7.726 1.00 93.12 130 TRP A N 1
ATOM 1057 C CA . TRP A 1 130 ? -13.389 -6.635 7.295 1.00 93.12 130 TRP A CA 1
ATOM 1058 C C . TRP A 1 130 ? -13.252 -8.016 6.650 1.00 93.12 130 TRP A C 1
ATOM 1060 O O . TRP A 1 130 ? -12.482 -8.167 5.706 1.00 93.12 130 TRP A O 1
ATOM 1070 N N . SER A 1 131 ? -14.008 -9.014 7.114 1.00 88.94 131 SER A N 1
ATOM 1071 C CA . SER A 1 131 ? -13.971 -10.375 6.555 1.00 88.94 131 SER A CA 1
ATOM 1072 C C . SER A 1 131 ? -14.531 -10.477 5.134 1.00 88.94 131 SER A C 1
ATOM 1074 O O . SER A 1 131 ? -14.177 -11.403 4.409 1.00 88.94 131 SER A O 1
ATOM 1076 N N . GLN A 1 132 ? -15.382 -9.532 4.730 1.00 89.69 132 GLN A N 1
ATOM 1077 C CA . GLN A 1 132 ? -15.975 -9.478 3.392 1.00 89.69 132 GLN A CA 1
ATOM 1078 C C . GLN A 1 132 ? -15.129 -8.676 2.398 1.00 89.69 132 GLN A C 1
ATOM 1080 O O . GLN A 1 132 ? -15.435 -8.668 1.208 1.00 89.69 132 GLN A O 1
ATOM 1085 N N . HIS A 1 133 ? -14.088 -7.988 2.870 1.00 92.69 133 HIS A N 1
ATOM 1086 C CA . HIS A 1 133 ? -13.264 -7.129 2.037 1.00 92.69 133 HIS A CA 1
ATOM 1087 C C . HIS A 1 133 ? -11.972 -7.842 1.631 1.00 92.69 133 HIS A C 1
ATOM 1089 O O . HIS A 1 133 ? -11.083 -8.051 2.458 1.00 92.69 133 HIS A O 1
ATOM 1095 N N . ASP A 1 134 ? -11.821 -8.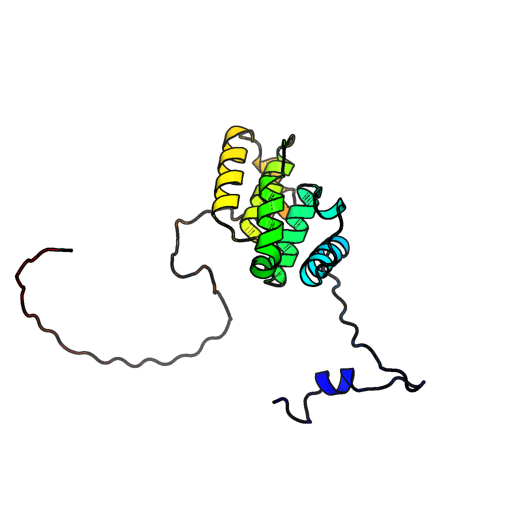117 0.333 1.00 91.62 134 ASP A N 1
ATOM 1096 C CA . ASP A 1 134 ? -10.712 -8.908 -0.224 1.00 91.62 134 ASP A CA 1
ATOM 1097 C C . ASP A 1 134 ? -9.334 -8.411 0.240 1.00 91.62 134 ASP A C 1
ATOM 1099 O O . ASP A 1 134 ? -8.548 -9.174 0.798 1.00 91.62 134 ASP A O 1
ATOM 1103 N N . THR A 1 135 ? -9.064 -7.109 0.112 1.00 92.81 135 THR A N 1
ATOM 1104 C CA . THR A 1 135 ? -7.789 -6.507 0.534 1.00 92.81 135 THR A CA 1
ATOM 1105 C C . THR A 1 135 ? -7.557 -6.557 2.046 1.00 92.81 135 THR A C 1
ATOM 1107 O O . THR A 1 135 ? -6.453 -6.874 2.477 1.00 92.81 135 THR A O 1
ATOM 1110 N N . ILE A 1 136 ? -8.573 -6.262 2.867 1.00 94.19 136 ILE A N 1
ATOM 1111 C CA . ILE A 1 136 ? -8.425 -6.212 4.335 1.00 94.19 136 ILE A CA 1
ATOM 1112 C C . ILE A 1 136 ? -8.240 -7.619 4.909 1.00 94.19 136 ILE A C 1
ATOM 1114 O O . ILE A 1 136 ? -7.499 -7.804 5.875 1.00 94.19 136 ILE A O 1
ATOM 1118 N N . SER A 1 137 ? -8.851 -8.623 4.275 1.00 90.31 137 SER A N 1
ATOM 1119 C CA . SER A 1 137 ? -8.737 -10.031 4.666 1.00 90.31 137 SER A CA 1
ATOM 1120 C C . SER A 1 137 ? -7.297 -10.575 4.640 1.00 90.31 137 SER A C 1
ATOM 1122 O O . SER A 1 137 ? -7.024 -11.614 5.240 1.00 90.31 137 SER A O 1
ATOM 1124 N N . LEU A 1 138 ? -6.365 -9.859 3.994 1.00 88.25 138 LEU A N 1
ATOM 1125 C CA . LEU A 1 138 ? -4.934 -10.175 3.961 1.00 88.25 138 LEU A CA 1
ATOM 1126 C C . LEU A 1 138 ? -4.211 -9.880 5.282 1.00 88.25 138 LEU A C 1
ATOM 1128 O O . LEU A 1 138 ? -3.081 -10.336 5.474 1.00 88.25 138 LEU A O 1
ATOM 1132 N N . LEU A 1 139 ? -4.823 -9.109 6.186 1.00 87.62 139 LEU A N 1
ATOM 1133 C CA . LEU 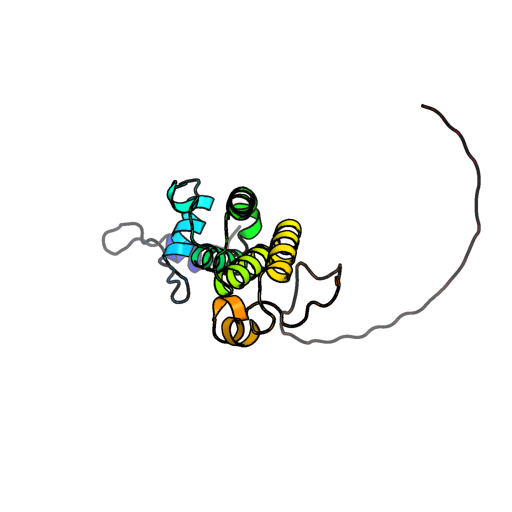A 1 139 ? -4.258 -8.882 7.510 1.00 87.62 139 LEU A CA 1
ATOM 1134 C C . LEU A 1 139 ? -4.152 -10.204 8.284 1.00 87.62 139 LEU A C 1
ATOM 1136 O O . LEU A 1 139 ? -5.093 -11.002 8.295 1.00 87.62 139 LEU A O 1
ATOM 1140 N N . PRO A 1 140 ? -3.033 -10.441 8.988 1.00 84.00 140 PRO A N 1
ATOM 1141 C CA . PRO A 1 140 ? -2.894 -11.627 9.815 1.00 84.00 140 PRO A CA 1
ATOM 1142 C C . PRO A 1 140 ? -3.936 -11.608 10.939 1.00 84.00 140 PRO A C 1
ATOM 1144 O O . PRO A 1 140 ? -4.021 -10.647 11.703 1.00 84.00 140 PRO A O 1
ATOM 1147 N N . GLN A 1 141 ? -4.705 -12.693 11.063 1.00 73.00 141 GLN A N 1
ATOM 1148 C CA . GLN A 1 141 ? -5.714 -12.830 12.123 1.00 73.00 141 GLN A CA 1
ATOM 1149 C C . GLN A 1 141 ? -5.098 -13.053 13.512 1.00 73.00 141 GLN A C 1
ATOM 1151 O O . GLN A 1 141 ? -5.732 -12.782 14.528 1.00 73.00 141 GLN A O 1
ATOM 1156 N N . GLU A 1 142 ? -3.838 -13.488 13.561 1.00 70.81 142 GLU A N 1
ATOM 1157 C CA . GLU A 1 142 ? -3.062 -13.645 14.786 1.00 70.81 142 GLU A CA 1
ATOM 1158 C C . GLU A 1 142 ? -1.737 -12.886 14.656 1.00 70.81 142 GLU A C 1
ATOM 1160 O O . GLU A 1 142 ? -0.916 -13.171 13.782 1.00 70.81 142 GLU A O 1
ATOM 1165 N N . VAL A 1 143 ? -1.506 -11.917 15.545 1.00 58.19 143 VAL A N 1
ATOM 1166 C CA . VAL A 1 143 ? -0.212 -11.236 15.663 1.00 58.19 143 VAL A CA 1
ATOM 1167 C C . VAL A 1 143 ? 0.611 -11.984 16.704 1.00 58.19 143 VAL A C 1
ATOM 1169 O O . VAL A 1 143 ? 0.534 -11.705 17.900 1.00 58.19 143 VAL A O 1
ATOM 1172 N N . ASN A 1 144 ? 1.396 -12.960 16.256 1.00 51.19 144 ASN A N 1
ATOM 1173 C CA . ASN A 1 144 ? 2.402 -13.568 17.118 1.00 51.19 144 ASN A CA 1
ATOM 1174 C C . ASN A 1 144 ? 3.505 -12.530 17.394 1.00 51.19 144 ASN A C 1
ATOM 1176 O O . ASN A 1 144 ? 3.970 -11.845 16.482 1.00 51.19 144 ASN A O 1
ATOM 1180 N N . GLY A 1 145 ? 3.876 -12.370 18.672 1.00 46.88 145 GLY A N 1
ATOM 1181 C CA . GLY A 1 145 ? 4.967 -11.486 19.101 1.00 46.88 145 GLY A CA 1
ATOM 1182 C C . GLY A 1 145 ? 6.281 -11.799 18.371 1.00 46.88 145 GLY A C 1
ATOM 1183 O O . GLY A 1 145 ? 6.403 -12.863 17.771 1.00 46.88 145 GLY A O 1
ATOM 1184 N N . PRO A 1 146 ? 7.262 -10.880 18.381 1.00 49.81 146 PRO A N 1
ATOM 1185 C CA . PRO A 1 146 ? 8.313 -10.852 17.373 1.00 49.81 146 PRO A CA 1
ATOM 1186 C C . PRO A 1 146 ? 9.161 -12.127 17.371 1.00 49.81 146 PRO A C 1
ATOM 1188 O O . PRO A 1 146 ? 10.039 -12.303 18.215 1.00 49.81 146 PRO A O 1
ATOM 1191 N N . ASP A 1 147 ? 8.972 -12.948 16.340 1.00 47.88 147 ASP A N 1
ATOM 1192 C CA . ASP A 1 147 ? 10.030 -13.785 15.791 1.00 47.88 147 ASP A CA 1
ATOM 1193 C C . ASP A 1 147 ? 11.066 -12.841 15.175 1.00 47.88 147 ASP A C 1
ATOM 1195 O O . ASP A 1 147 ? 11.010 -12.476 13.998 1.00 47.88 147 ASP A O 1
ATOM 1199 N N . THR A 1 148 ? 12.034 -12.417 15.985 1.00 46.81 148 THR A N 1
ATOM 1200 C CA . THR A 1 148 ? 13.159 -11.563 15.571 1.00 46.81 148 THR A CA 1
ATOM 1201 C C . THR A 1 148 ? 14.061 -12.192 14.499 1.00 46.81 148 THR A C 1
ATOM 1203 O O . THR A 1 148 ? 15.064 -11.590 14.130 1.00 46.81 148 THR A O 1
ATOM 1206 N N . GLU A 1 149 ? 13.728 -13.371 13.969 1.00 41.09 149 GLU A N 1
ATOM 1207 C CA . GLU A 1 149 ? 14.529 -14.075 12.963 1.00 41.09 149 GLU A CA 1
ATOM 1208 C C . GLU A 1 149 ? 13.884 -14.192 11.569 1.00 41.09 149 GLU A C 1
ATOM 1210 O O . GLU A 1 149 ? 14.572 -14.634 10.654 1.00 41.09 149 GLU A O 1
ATOM 1215 N N . ASN A 1 150 ? 12.635 -13.753 11.335 1.00 37.81 150 ASN A N 1
ATOM 1216 C CA . ASN A 1 150 ? 11.938 -14.066 10.069 1.00 37.81 150 ASN A CA 1
ATOM 1217 C C . ASN A 1 150 ? 11.257 -12.904 9.320 1.00 37.81 150 ASN A C 1
ATOM 1219 O O . ASN A 1 150 ? 10.502 -13.158 8.380 1.00 37.81 150 ASN A O 1
ATOM 1223 N N . PHE A 1 151 ? 11.598 -11.637 9.593 1.00 44.47 151 PHE A N 1
ATOM 1224 C CA . PHE A 1 151 ? 11.364 -10.547 8.623 1.00 44.47 151 PHE A CA 1
ATOM 1225 C C . PHE A 1 151 ? 12.327 -10.713 7.426 1.00 44.47 151 PHE A C 1
ATOM 1227 O O . PHE A 1 151 ? 13.302 -9.982 7.269 1.00 44.47 151 PHE A O 1
ATOM 1234 N N . GLY A 1 152 ? 12.117 -11.755 6.611 1.00 42.22 152 GLY A N 1
ATOM 1235 C CA . GLY A 1 152 ? 12.931 -11.993 5.419 1.00 42.22 152 GLY A CA 1
ATOM 1236 C C . GLY A 1 152 ? 12.884 -13.371 4.752 1.00 42.22 152 GLY A C 1
ATOM 1237 O O . GLY A 1 152 ? 13.351 -13.454 3.616 1.00 42.22 152 GLY A O 1
ATOM 1238 N N . ARG A 1 153 ? 12.357 -14.452 5.352 1.00 44.66 153 ARG A N 1
ATOM 1239 C CA . ARG A 1 153 ? 12.232 -15.761 4.659 1.00 44.66 153 ARG A CA 1
ATOM 1240 C C . ARG A 1 153 ? 11.161 -16.666 5.269 1.00 44.66 153 ARG A C 1
ATOM 1242 O O . ARG A 1 153 ? 11.275 -16.955 6.449 1.00 44.66 153 ARG A O 1
ATOM 1249 N N . HIS A 1 154 ? 10.254 -17.217 4.446 1.00 42.53 154 HIS A N 1
ATOM 1250 C CA . HIS A 1 154 ? 9.939 -18.666 4.336 1.00 42.53 154 HIS A CA 1
ATOM 1251 C C . HIS A 1 154 ? 8.710 -18.950 3.431 1.00 42.53 154 HIS A C 1
ATOM 1253 O O . HIS A 1 154 ? 7.914 -18.034 3.242 1.00 42.53 154 HIS A O 1
ATOM 1259 N N . PRO A 1 155 ? 8.448 -20.204 2.970 1.00 45.97 155 PRO A N 1
ATOM 1260 C CA . PRO A 1 155 ? 9.339 -21.348 2.698 1.00 45.97 155 PRO A CA 1
ATOM 1261 C C . PRO A 1 155 ? 9.414 -21.724 1.204 1.00 45.97 155 PRO A C 1
ATOM 1263 O O . PRO A 1 155 ? 8.399 -21.803 0.515 1.00 45.97 155 PRO A O 1
ATOM 1266 N N . GLU A 1 156 ? 10.600 -22.144 0.761 1.00 38.88 156 GLU A N 1
ATOM 1267 C CA . GLU A 1 156 ? 10.738 -23.092 -0.349 1.00 38.88 156 GLU A CA 1
ATOM 1268 C C . GLU A 1 156 ? 10.402 -24.518 0.123 1.00 38.88 156 GLU A C 1
ATOM 1270 O O . GLU A 1 156 ? 10.779 -24.954 1.215 1.00 38.88 156 GLU A O 1
ATOM 1275 N N . GLN A 1 157 ? 9.701 -25.258 -0.731 1.00 37.69 157 GLN A N 1
ATOM 1276 C CA . GLN A 1 157 ? 9.491 -26.698 -0.626 1.00 37.69 157 GLN A CA 1
ATOM 1277 C C . GLN A 1 157 ? 10.777 -27.442 -1.036 1.00 37.69 157 GLN A C 1
ATOM 1279 O O . GLN A 1 157 ? 11.377 -27.092 -2.047 1.00 37.69 157 GLN A O 1
ATOM 1284 N N . GLY A 1 158 ? 11.158 -28.523 -0.337 1.00 31.20 158 GLY A N 1
ATOM 1285 C CA . GLY A 1 158 ? 12.091 -29.510 -0.916 1.00 31.20 158 GLY A CA 1
ATOM 1286 C C . GLY A 1 158 ? 13.083 -30.202 0.022 1.00 31.20 158 GLY A C 1
ATOM 1287 O O . GLY A 1 158 ? 14.277 -29.939 0.010 1.00 31.20 158 GLY A O 1
ATOM 1288 N N . ARG A 1 159 ? 12.572 -31.170 0.780 1.00 32.31 159 ARG A N 1
ATOM 1289 C CA . ARG A 1 159 ? 13.244 -32.302 1.447 1.00 32.31 159 ARG A CA 1
ATOM 1290 C C . ARG A 1 159 ? 14.497 -32.872 0.736 1.00 32.31 159 ARG A C 1
ATOM 1292 O O . ARG A 1 159 ? 14.382 -33.356 -0.381 1.00 32.31 159 ARG A O 1
ATOM 1299 N N . MET A 1 160 ? 15.612 -32.992 1.468 1.00 33.19 160 MET A N 1
ATOM 1300 C CA . MET A 1 160 ? 16.507 -34.172 1.634 1.00 33.19 160 MET A CA 1
ATOM 1301 C C . MET A 1 160 ? 17.687 -33.713 2.521 1.00 33.19 160 MET A C 1
ATOM 1303 O O . MET A 1 160 ? 18.445 -32.840 2.138 1.00 33.19 160 MET A O 1
ATOM 1307 N N . GLY A 1 161 ? 17.834 -34.129 3.779 1.00 29.62 161 GLY A N 1
ATOM 1308 C CA . GLY A 1 161 ? 18.150 -35.492 4.187 1.00 29.62 161 GLY A CA 1
ATOM 1309 C C . GLY A 1 161 ? 19.669 -35.701 4.219 1.00 29.62 161 GLY A C 1
ATOM 1310 O O . GLY A 1 161 ? 20.228 -36.086 3.200 1.00 29.62 161 GLY A O 1
ATOM 1311 N N . ARG A 1 162 ? 20.314 -35.480 5.378 1.00 33.09 162 ARG A N 1
ATOM 1312 C CA . ARG A 1 162 ? 21.460 -36.263 5.897 1.00 33.09 162 ARG A CA 1
ATOM 1313 C C . ARG A 1 162 ? 21.905 -35.759 7.276 1.00 33.09 162 ARG A C 1
ATOM 1315 O O . ARG A 1 162 ? 22.350 -34.634 7.448 1.00 33.09 162 ARG A O 1
ATOM 1322 N N . THR A 1 163 ? 21.768 -36.660 8.238 1.00 38.94 163 THR A N 1
ATOM 1323 C CA . THR A 1 163 ? 22.410 -36.699 9.554 1.00 38.94 163 THR A CA 1
ATOM 1324 C C . THR A 1 163 ? 23.932 -36.643 9.456 1.00 38.94 163 THR A C 1
ATOM 1326 O O . THR A 1 163 ? 24.470 -37.270 8.548 1.00 38.94 163 THR A O 1
ATOM 1329 N N . LEU A 1 164 ? 24.598 -36.046 10.451 1.00 31.83 164 LEU A N 1
ATOM 1330 C CA . LEU A 1 164 ? 25.779 -36.604 11.133 1.00 31.83 164 LEU A CA 1
ATOM 1331 C C . LEU A 1 164 ? 26.043 -35.829 12.443 1.00 31.83 164 LEU A C 1
ATOM 1333 O O . LEU A 1 164 ? 26.198 -34.611 12.440 1.00 31.83 164 LEU A O 1
ATOM 1337 N N . SER A 1 165 ? 26.076 -36.563 13.557 1.00 32.47 165 SER A N 1
ATOM 1338 C CA . SER A 1 165 ? 26.491 -36.115 14.894 1.00 32.47 165 SER A CA 1
ATOM 1339 C C . SER A 1 165 ? 28.013 -35.989 15.013 1.00 32.47 165 SER A C 1
ATOM 1341 O O . SER A 1 165 ? 28.713 -36.824 14.447 1.00 32.47 165 SER A O 1
ATOM 1343 N N . ALA A 1 166 ? 28.506 -35.082 15.869 1.00 30.22 166 ALA A N 1
ATOM 1344 C CA . ALA A 1 166 ? 29.664 -35.334 16.746 1.00 30.22 166 ALA A CA 1
ATOM 1345 C C . ALA A 1 166 ? 29.825 -34.272 17.864 1.00 30.22 166 ALA A C 1
ATOM 1347 O O . ALA A 1 166 ? 30.184 -33.124 17.638 1.00 30.22 166 ALA A O 1
ATOM 1348 N N . THR A 1 167 ? 29.547 -34.732 19.081 1.00 31.17 167 THR A N 1
ATOM 1349 C CA . THR A 1 167 ? 30.124 -34.476 20.415 1.00 31.17 167 THR A CA 1
ATOM 1350 C C . THR A 1 167 ? 31.478 -33.720 20.510 1.00 31.17 167 THR A C 1
ATOM 1352 O O . THR A 1 167 ? 32.434 -34.118 19.849 1.00 31.17 167 THR A O 1
ATOM 1355 N N . THR A 1 168 ? 31.637 -32.801 21.491 1.00 34.78 168 THR A N 1
ATOM 1356 C CA . THR A 1 168 ? 32.526 -32.929 22.699 1.00 34.78 168 THR A CA 1
ATOM 1357 C C . THR A 1 168 ? 33.168 -31.613 23.226 1.00 34.78 168 THR A C 1
ATOM 1359 O O . THR A 1 168 ? 33.912 -30.947 22.524 1.00 34.78 168 THR A O 1
ATOM 1362 N N . HIS A 1 169 ? 32.952 -31.373 24.535 1.00 34.09 169 HIS A N 1
ATOM 1363 C CA . HIS A 1 169 ? 33.770 -30.705 25.587 1.00 34.09 169 HIS A CA 1
ATOM 1364 C C . HIS A 1 169 ? 34.011 -29.175 25.672 1.00 34.09 169 HIS A C 1
ATOM 1366 O O . HIS A 1 169 ? 34.929 -28.624 25.084 1.00 34.09 169 HIS A O 1
ATOM 1372 N N . ASN A 1 170 ? 33.277 -28.542 26.604 1.00 32.28 170 ASN A N 1
ATOM 1373 C CA . ASN A 1 170 ? 33.696 -28.144 27.970 1.00 32.28 170 ASN A CA 1
ATOM 1374 C C . ASN A 1 170 ? 35.060 -27.422 28.174 1.00 32.28 170 ASN A C 1
ATOM 1376 O O . ASN A 1 170 ? 36.104 -28.043 27.991 1.00 32.28 170 ASN A O 1
ATOM 1380 N N . ARG A 1 171 ? 35.046 -26.204 28.763 1.00 31.95 171 ARG A N 1
ATOM 1381 C CA . ARG A 1 171 ? 35.518 -25.894 30.149 1.00 31.95 171 ARG A CA 1
ATOM 1382 C C . ARG A 1 171 ? 36.020 -24.439 30.345 1.00 31.95 171 ARG A C 1
ATOM 1384 O O . ARG A 1 171 ? 37.081 -24.067 29.869 1.00 31.95 171 ARG A O 1
ATOM 1391 N N . LEU A 1 172 ? 35.249 -23.689 31.142 1.00 37.16 172 LEU A N 1
ATOM 1392 C CA . LEU A 1 172 ? 35.579 -22.687 32.186 1.00 37.16 172 LEU A CA 1
ATOM 1393 C C . LEU A 1 172 ? 36.986 -22.040 32.251 1.00 37.16 172 LEU A C 1
ATOM 1395 O O . LEU A 1 172 ? 37.969 -22.756 32.442 1.00 37.16 172 LEU A O 1
ATOM 1399 N N . ARG A 1 173 ? 37.023 -20.696 32.391 1.00 36.88 173 ARG A N 1
ATOM 1400 C CA . ARG A 1 173 ? 37.736 -19.969 33.479 1.00 36.88 173 ARG A CA 1
ATOM 1401 C C . ARG A 1 173 ? 37.416 -18.454 33.536 1.00 36.88 173 ARG A C 1
ATOM 1403 O O . ARG A 1 173 ? 37.807 -17.706 32.655 1.00 36.88 173 ARG A O 1
ATOM 1410 N N . ASN A 1 174 ? 36.710 -18.071 34.605 1.00 34.84 174 ASN A N 1
ATOM 1411 C CA . ASN A 1 174 ? 36.887 -16.947 35.549 1.00 34.84 174 ASN A CA 1
ATOM 1412 C C . ASN A 1 174 ? 37.546 -15.612 35.105 1.00 34.84 174 ASN A C 1
ATOM 1414 O O . ASN A 1 174 ? 38.763 -15.563 34.976 1.00 34.84 174 ASN A O 1
ATOM 1418 N N . GLU A 1 175 ? 36.710 -14.559 35.027 1.00 34.59 175 GLU A N 1
ATOM 1419 C CA . GLU A 1 175 ? 36.650 -13.320 35.866 1.00 34.59 175 GLU A CA 1
ATOM 1420 C C . GLU A 1 175 ? 37.870 -12.349 36.041 1.00 34.59 175 GLU A C 1
ATOM 1422 O O . GLU A 1 175 ? 39.017 -12.759 35.891 1.00 34.59 175 GLU A O 1
ATOM 1427 N N . PRO A 1 176 ? 37.606 -11.044 36.349 1.00 50.78 176 PRO A N 1
ATOM 1428 C CA . PRO A 1 176 ? 38.326 -9.823 35.902 1.00 50.78 176 PRO A CA 1
ATOM 1429 C C . PRO A 1 176 ? 39.221 -9.229 37.045 1.00 50.78 176 PRO A C 1
ATOM 1431 O O . PRO A 1 176 ? 39.614 -10.059 37.866 1.00 50.78 176 PRO A O 1
ATOM 1434 N N . PRO A 1 177 ? 39.623 -7.920 37.207 1.00 49.91 177 PRO A N 1
ATOM 1435 C CA . PRO A 1 177 ? 39.082 -6.584 36.806 1.00 49.91 177 PRO A CA 1
ATOM 1436 C C . PRO A 1 177 ? 40.140 -5.632 36.149 1.00 49.91 177 PRO A C 1
ATOM 1438 O O . PRO A 1 177 ? 41.292 -6.011 35.968 1.00 49.91 177 PRO A O 1
ATOM 1441 N N . THR A 1 178 ? 39.864 -4.389 35.711 1.00 40.38 178 THR A N 1
ATOM 1442 C CA . THR A 1 178 ? 39.933 -3.141 36.523 1.00 40.38 178 THR A CA 1
ATOM 1443 C C . THR A 1 178 ? 39.662 -1.887 35.655 1.00 40.38 178 THR A C 1
ATOM 1445 O O . THR A 1 178 ? 39.911 -1.870 34.454 1.00 40.38 178 THR A O 1
ATOM 1448 N N . VAL A 1 179 ? 39.160 -0.852 36.332 1.00 44.12 179 VAL A N 1
ATOM 1449 C CA . VAL A 1 179 ? 38.651 0.486 35.962 1.00 44.12 179 VAL A CA 1
ATOM 1450 C C . VAL A 1 179 ? 39.722 1.526 35.545 1.00 44.12 179 VAL A C 1
ATOM 1452 O O . VAL A 1 179 ? 40.777 1.582 36.171 1.00 44.12 179 VAL A O 1
ATOM 1455 N N . SER A 1 180 ? 39.398 2.426 34.595 1.00 36.12 180 SER A N 1
ATOM 1456 C CA . SER A 1 180 ? 39.708 3.893 34.548 1.00 36.12 180 SER A CA 1
ATOM 1457 C C . SER A 1 180 ? 39.289 4.457 33.175 1.00 36.12 180 SER A C 1
ATOM 1459 O O . SER A 1 180 ? 39.701 3.907 32.165 1.00 36.12 180 SER A O 1
ATOM 1461 N N . ALA A 1 181 ? 38.309 5.359 33.042 1.00 37.69 181 ALA A N 1
ATOM 1462 C CA . ALA A 1 181 ? 38.266 6.796 33.374 1.00 37.69 181 ALA A CA 1
ATOM 1463 C C . ALA A 1 181 ? 38.964 7.719 32.343 1.00 37.69 181 ALA A C 1
ATOM 1465 O O . ALA A 1 181 ? 40.151 7.554 32.089 1.00 37.69 181 ALA A O 1
ATOM 1466 N N . MET A 1 182 ? 38.205 8.738 31.889 1.00 35.44 182 MET A N 1
ATOM 1467 C CA . MET A 1 182 ? 38.583 9.963 31.141 1.00 35.44 182 MET A CA 1
ATOM 1468 C C . MET A 1 182 ? 39.034 9.733 29.683 1.00 35.44 182 MET A C 1
ATOM 1470 O O . MET A 1 182 ? 39.936 8.946 29.428 1.00 35.44 182 MET A O 1
ATOM 1474 N N . TRP A 1 183 ? 38.432 10.348 28.660 1.00 48.03 183 TRP A N 1
ATOM 1475 C CA . TRP A 1 183 ? 37.957 11.731 28.499 1.00 48.03 183 TRP A CA 1
ATOM 1476 C C . TRP A 1 183 ? 36.606 11.814 27.785 1.00 48.03 183 TRP A C 1
ATOM 1478 O O . TRP A 1 183 ? 36.324 10.910 26.967 1.00 48.03 183 TRP A O 1
#

Organism: NCBI:txid1380566

Secondary structure (DSSP, 8-state):
---TT-HHHHHTT-B-TTS-B-PPP---TTS-HHHHHHHHHHHTT---GGGGS--HHHHHHHHHHHHHTT-HHHHHHHHHHHHHH-----SHHHHHHHHHHHHHTT-HHHHHHHHHHHHHHS-TTTHHHHHT-TTGGGS-SS-----TT-TT-------------------------------

pLDDT: mean 76.34, std 21.94, range [29.62, 96.75]

Foldseek 3Di:
DDDPPPPVVVLQVDAPPVRHGDHDDDDDPPADPVLVVLLVCLLVVVDDPVLLPDQLQSLLSNLVVCLVVVCLVVCVVVVVSNLVSPPDDDDLVSLLSQLNNCVSSVDVVSNVVSVVVNVVPHDPPSCVVQCPDPSSVPDDPDDDPDPVPPPPDDDDDDDDDDDDDDDDDDDDDDDDDDDDDDD

Sequence (183 aa):
MFSSSFVEGRAVANKDEDGDRKYPEVSLQEDDPEAMEIILSILHYRFLDSYQRLEPEMLAIVALHSDKYRCNNSLQPWINKRVTTVRQLETVEEYGLLLTATYLFGIPEHFQFASISAIRHVPQSFEEVWSQHDTISLLPQEVNGPDTENFGRHPEQGRMGRTLSATTHNRLRNEPPTVSAMW